Protein AF-A0A1I8BT64-F1 (afdb_monomer_lite)

Sequence (129 aa):
MVNSAINQPNLMVSGGLSDLRSAPPGAKELNQYLNLTISLGSVFNYLIVGILVKFRTDTSDDRIKKLYRSLSLIVLINIGGYLVFYTFIAITHLPFIQLTSVQYWYCTLVYGLFLNTAAASVGPILFLN

Foldseek 3Di:
DDPPPPPPPPPPPVVDPVCLVVPDPCPVVVVVVVVVVVLVVVLVVLVVQLVVLVVVCPDPDPVSNLQSVLSNVLSVQLNVLSVVLVVQVVVCPPPPNDDRSSRVVVSNVVSVVSNVVSVVVSVCSNPVD

Secondary structure (DSSP, 8-state):
--------------SSTTHHHHPPTTHHHHHHHHHHHHHHHHHHHHHHHHHHHHHH---S-HHHHHHHHHHHHHHHHHHHHHHHHHHHHHHHTSTT----HHHHHHHHHHHHHHHHHHHHTHHHHHHH-

Radius of gyration: 21.33 Å; chains: 1; bounding box: 39×34×77 Å

pLDDT: mean 77.18, std 12.79, range [40.03, 91.62]

Structure (mmCIF, N/CA/C/O backbone):
data_AF-A0A1I8BT64-F1
#
_entry.id   AF-A0A1I8BT64-F1
#
loop_
_atom_site.group_PDB
_atom_site.id
_atom_site.type_symbol
_atom_site.label_atom_id
_atom_site.label_alt_id
_atom_site.label_comp_id
_atom_site.label_asym_id
_atom_site.label_entity_id
_atom_site.label_seq_id
_atom_site.pdbx_PDB_ins_code
_atom_site.Cartn_x
_atom_site.Cartn_y
_atom_site.Cartn_z
_atom_site.occupancy
_atom_site.B_iso_or_equiv
_atom_site.auth_seq_id
_atom_site.auth_comp_id
_atom_site.auth_asym_id
_atom_site.auth_atom_id
_atom_site.pdbx_PDB_model_num
ATOM 1 N N . MET A 1 1 ? -4.741 -22.048 -52.154 1.00 40.03 1 MET A N 1
ATOM 2 C CA . MET A 1 1 ? -4.873 -22.251 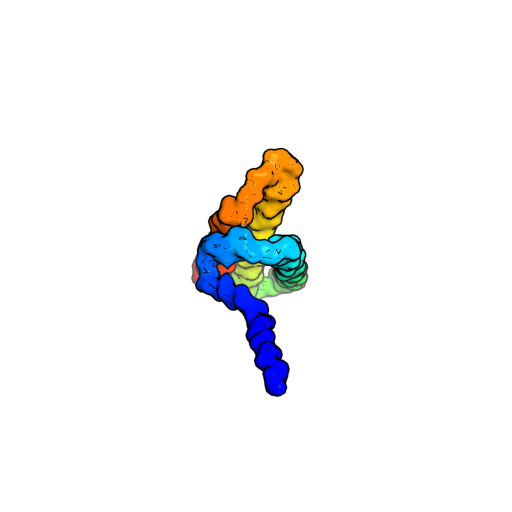-50.697 1.00 40.03 1 MET A CA 1
ATOM 3 C C . MET A 1 1 ? -3.866 -21.345 -50.019 1.00 40.03 1 MET A C 1
ATOM 5 O O . MET A 1 1 ? -2.672 -21.559 -50.173 1.00 40.03 1 MET A O 1
ATOM 9 N N . VAL A 1 2 ? -4.341 -20.269 -49.395 1.00 40.75 2 VAL A N 1
ATOM 10 C CA . VAL A 1 2 ? -3.502 -19.305 -48.674 1.00 40.75 2 VAL A CA 1
ATOM 11 C C . VAL A 1 2 ? -3.343 -19.840 -47.256 1.00 40.75 2 VAL A C 1
ATOM 13 O O . VAL A 1 2 ? -4.317 -19.889 -46.511 1.00 40.75 2 VAL A O 1
ATOM 16 N N . ASN A 1 3 ? -2.135 -20.280 -46.902 1.00 41.66 3 ASN A N 1
ATOM 17 C CA . ASN A 1 3 ? -1.778 -20.590 -45.521 1.00 41.66 3 ASN A CA 1
ATOM 18 C C . ASN A 1 3 ? -1.726 -19.275 -44.740 1.00 41.66 3 ASN A C 1
ATOM 20 O O . ASN A 1 3 ? -0.681 -18.635 -44.647 1.00 41.66 3 ASN A O 1
ATOM 24 N N . SER A 1 4 ? -2.864 -18.853 -44.193 1.00 46.28 4 SER A N 1
ATOM 25 C CA . SER A 1 4 ? -2.900 -17.846 -43.141 1.00 46.28 4 SER A CA 1
ATOM 26 C C . SER A 1 4 ? -2.359 -18.493 -41.869 1.00 46.28 4 SER A C 1
ATOM 28 O O . SER A 1 4 ? -3.118 -19.017 -41.052 1.00 46.28 4 SER A O 1
ATOM 30 N N . ALA A 1 5 ? -1.033 -18.508 -41.726 1.00 51.12 5 ALA A N 1
ATOM 31 C CA . ALA A 1 5 ? -0.414 -18.709 -40.429 1.00 51.12 5 ALA A CA 1
ATOM 32 C C . ALA A 1 5 ? -0.971 -17.613 -39.517 1.00 51.12 5 ALA A C 1
ATOM 34 O O . ALA A 1 5 ? -0.685 -16.428 -39.690 1.00 51.12 5 ALA A O 1
ATOM 35 N N . ILE A 1 6 ? -1.856 -18.011 -38.607 1.00 53.97 6 ILE A N 1
ATOM 36 C CA . ILE A 1 6 ? -2.308 -17.167 -37.514 1.00 53.97 6 ILE A CA 1
ATOM 37 C C . ILE A 1 6 ? -1.040 -16.891 -36.708 1.00 53.97 6 ILE A C 1
ATOM 39 O O . ILE A 1 6 ? -0.600 -17.741 -35.937 1.00 53.97 6 ILE A O 1
ATOM 43 N N . ASN A 1 7 ? -0.416 -15.734 -36.938 1.00 47.25 7 ASN A N 1
ATOM 44 C CA . ASN A 1 7 ? 0.586 -15.172 -36.043 1.00 47.25 7 ASN A CA 1
ATOM 45 C C . ASN A 1 7 ? -0.132 -14.895 -34.723 1.00 47.25 7 ASN A C 1
ATOM 47 O O . AS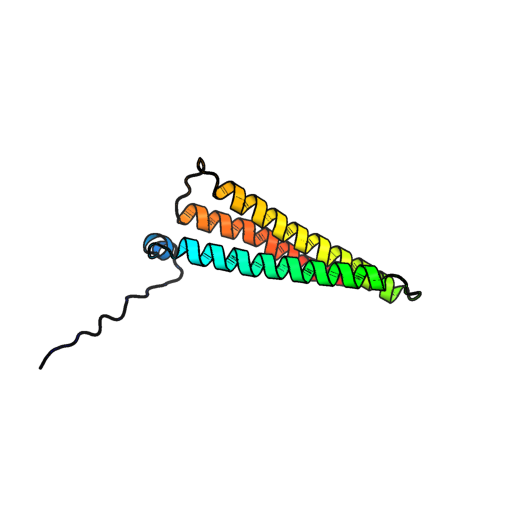N A 1 7 ? -0.588 -13.779 -34.474 1.00 47.25 7 ASN A O 1
ATOM 51 N N . GLN A 1 8 ? -0.305 -15.927 -33.898 1.00 44.66 8 GLN A N 1
ATOM 52 C CA . GLN A 1 8 ? -0.660 -15.712 -32.511 1.00 44.66 8 GLN A CA 1
ATOM 53 C C . GLN A 1 8 ? 0.471 -14.860 -31.936 1.00 44.66 8 GLN A C 1
ATOM 55 O O . GLN A 1 8 ? 1.638 -15.243 -32.084 1.00 44.66 8 GLN A O 1
ATOM 60 N N . PRO A 1 9 ? 0.177 -13.682 -31.358 1.00 45.00 9 PRO A N 1
ATOM 61 C CA . PRO A 1 9 ? 1.204 -12.931 -30.669 1.00 45.00 9 PRO A CA 1
ATOM 62 C C . PRO A 1 9 ? 1.788 -13.889 -29.641 1.00 45.00 9 PRO A C 1
ATOM 64 O O . PRO A 1 9 ? 1.044 -14.473 -28.850 1.00 45.00 9 PRO A O 1
ATOM 67 N N . ASN A 1 10 ? 3.097 -14.119 -29.727 1.00 51.22 10 ASN A N 1
ATOM 68 C CA . ASN A 1 10 ? 3.819 -14.975 -28.804 1.00 51.22 10 ASN A CA 1
ATOM 69 C C . ASN A 1 10 ? 3.829 -14.270 -27.440 1.00 51.22 10 ASN A C 1
ATOM 71 O O . ASN A 1 10 ? 4.813 -13.657 -27.039 1.00 51.22 10 ASN A O 1
ATOM 75 N N . LEU A 1 11 ? 2.683 -14.291 -26.759 1.00 50.31 11 LEU A N 1
ATOM 76 C CA . LEU A 1 11 ? 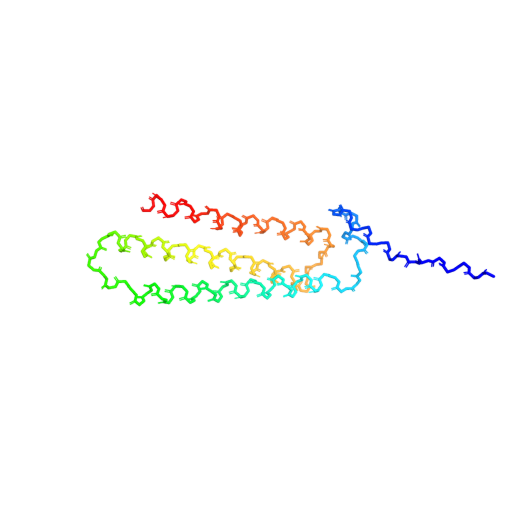2.471 -13.843 -25.392 1.00 50.31 11 LEU A CA 1
ATOM 77 C C . LEU A 1 11 ? 3.061 -14.914 -24.471 1.00 50.31 11 LEU A C 1
ATOM 79 O O . LEU A 1 11 ? 2.384 -15.462 -23.607 1.00 50.31 11 LEU A O 1
ATOM 83 N N . MET A 1 12 ? 4.338 -15.238 -24.676 1.00 47.81 12 MET A N 1
ATOM 84 C CA . MET A 1 12 ? 5.147 -15.952 -23.701 1.00 47.81 12 MET A CA 1
ATOM 85 C C . MET A 1 12 ? 5.426 -14.985 -22.550 1.00 47.81 12 MET A C 1
ATOM 87 O O . MET A 1 12 ? 6.522 -14.459 -22.397 1.00 47.81 12 MET A O 1
ATOM 91 N N . VAL A 1 13 ? 4.390 -14.713 -21.757 1.00 55.44 13 VAL A N 1
ATOM 92 C CA . VAL A 1 13 ? 4.538 -14.229 -20.389 1.00 55.44 13 VAL A CA 1
ATOM 93 C C . VAL A 1 13 ? 4.681 -15.491 -19.543 1.00 55.44 13 VAL A C 1
ATOM 95 O O . VAL A 1 13 ? 3.713 -16.030 -19.018 1.00 55.44 13 VAL A O 1
ATOM 98 N N . SER A 1 14 ? 5.898 -16.022 -19.499 1.00 60.97 14 SER A N 1
ATOM 99 C CA . SER A 1 14 ? 6.296 -17.120 -18.614 1.00 60.97 14 SER A CA 1
ATOM 100 C C . SER A 1 14 ? 6.262 -16.732 -17.126 1.00 60.97 14 SER A C 1
ATOM 102 O O . SER A 1 14 ? 6.325 -17.602 -16.261 1.00 60.97 14 SER A O 1
ATOM 104 N N . GLY A 1 15 ? 6.184 -15.431 -16.823 1.00 58.53 15 GLY A N 1
ATOM 105 C CA . GLY A 1 15 ? 6.372 -14.877 -15.481 1.00 58.53 15 GLY A CA 1
ATOM 106 C C . GLY A 1 15 ? 7.850 -14.794 -15.077 1.00 58.53 15 GLY A C 1
ATOM 107 O O . GLY A 1 15 ? 8.159 -14.465 -13.933 1.00 58.53 15 GLY A O 1
ATOM 108 N N . GLY A 1 16 ? 8.768 -15.096 -16.000 1.00 62.84 16 GLY A N 1
ATOM 109 C CA . GLY A 1 16 ? 10.208 -15.091 -15.779 1.00 62.84 16 GLY A CA 1
ATOM 110 C C . GLY A 1 16 ? 10.840 -13.701 -15.898 1.00 62.84 16 GLY A C 1
ATOM 111 O O . GLY A 1 16 ? 10.319 -12.794 -16.542 1.00 62.84 16 GLY A O 1
ATOM 112 N N . LEU A 1 17 ? 12.044 -13.544 -15.333 1.00 63.44 17 LEU A N 1
ATOM 113 C CA . LEU A 1 17 ? 12.868 -12.328 -15.468 1.00 63.44 17 LEU A CA 1
ATOM 114 C C . LEU A 1 17 ? 13.171 -11.960 -16.934 1.00 63.44 17 LEU A C 1
ATOM 116 O O . LEU A 1 17 ? 13.422 -10.791 -17.237 1.00 63.44 17 LEU A O 1
ATOM 120 N N . SER A 1 18 ? 13.153 -12.944 -17.841 1.00 63.19 18 SER A N 1
ATOM 121 C CA . SER A 1 18 ? 13.271 -12.754 -19.292 1.00 63.19 18 SER A CA 1
ATOM 122 C C . SER A 1 18 ? 12.159 -11.876 -19.860 1.00 63.19 18 SER A C 1
ATOM 124 O O . SER A 1 18 ? 12.416 -11.078 -20.758 1.00 63.19 18 SER A O 1
ATOM 126 N N . ASP A 1 19 ? 10.960 -11.953 -19.288 1.00 65.69 19 ASP A N 1
ATOM 127 C CA . ASP A 1 19 ? 9.764 -11.290 -19.810 1.00 65.69 19 ASP A CA 1
ATOM 128 C C . ASP A 1 19 ? 9.782 -9.788 -19.510 1.00 65.69 19 ASP A C 1
ATOM 130 O O . ASP A 1 19 ? 9.219 -8.976 -20.239 1.00 65.69 19 ASP A O 1
ATOM 134 N N . LEU A 1 20 ? 10.525 -9.386 -18.473 1.00 65.56 20 LEU A N 1
ATOM 135 C CA . LEU A 1 20 ? 10.797 -7.982 -18.157 1.00 65.56 20 LEU A CA 1
ATOM 136 C C . LEU A 1 20 ? 11.745 -7.321 -19.169 1.00 65.56 20 LEU A C 1
ATOM 138 O O . LEU A 1 20 ? 11.804 -6.089 -19.241 1.00 65.56 20 LEU A O 1
ATOM 142 N N . ARG A 1 21 ? 12.518 -8.121 -19.920 1.00 63.97 21 ARG A N 1
ATOM 143 C CA . ARG A 1 21 ? 13.407 -7.638 -20.991 1.00 63.97 21 ARG A CA 1
ATOM 144 C C . ARG A 1 21 ? 12.696 -7.561 -22.338 1.00 63.97 21 ARG A C 1
ATOM 146 O O . ARG A 1 21 ? 13.046 -6.698 -23.134 1.00 63.97 21 ARG A O 1
ATOM 153 N N . SER A 1 22 ? 11.718 -8.431 -22.577 1.00 68.81 22 SER A N 1
ATOM 154 C CA . SER A 1 22 ? 10.902 -8.467 -23.798 1.00 68.81 22 SER A CA 1
ATOM 155 C C . SER A 1 22 ? 9.587 -7.685 -23.688 1.00 68.81 22 SER A C 1
ATOM 157 O O . SER A 1 22 ? 8.818 -7.656 -24.648 1.00 68.81 22 SER A O 1
ATOM 159 N N . ALA A 1 23 ? 9.323 -7.041 -22.544 1.00 66.19 23 ALA A N 1
ATOM 160 C CA . ALA A 1 23 ? 8.105 -6.272 -22.319 1.00 66.19 23 ALA A CA 1
ATOM 161 C C . ALA A 1 23 ? 7.924 -5.168 -23.384 1.00 66.19 23 ALA A C 1
ATOM 163 O O . ALA A 1 23 ? 8.863 -4.399 -23.627 1.00 66.19 23 ALA A O 1
ATOM 164 N N . PRO A 1 24 ? 6.728 -5.049 -23.993 1.00 72.06 24 PRO A N 1
ATOM 165 C CA . PRO A 1 24 ? 6.478 -4.037 -25.006 1.00 72.06 24 PRO A CA 1
ATOM 166 C C . PRO A 1 24 ? 6.656 -2.616 -24.442 1.00 72.06 24 PRO A C 1
ATOM 168 O O . PRO A 1 24 ? 6.351 -2.371 -23.265 1.00 72.06 24 PRO A O 1
ATOM 171 N N . PRO A 1 25 ? 7.133 -1.659 -25.263 1.00 67.69 25 PRO A N 1
ATOM 172 C CA . PRO A 1 25 ? 7.223 -0.260 -24.860 1.00 67.69 25 PRO A CA 1
ATOM 173 C C . PRO A 1 25 ? 5.839 0.239 -24.411 1.00 67.69 25 PRO A C 1
ATOM 175 O O . PRO A 1 25 ? 4.845 0.026 -25.099 1.00 67.69 25 PRO A O 1
ATOM 178 N N . GLY A 1 26 ? 5.769 0.831 -23.214 1.00 68.75 26 GLY A N 1
ATOM 179 C CA . GLY A 1 26 ? 4.522 1.273 -22.569 1.00 68.75 26 GLY A CA 1
ATOM 180 C C . GLY A 1 26 ? 3.941 0.320 -21.510 1.00 68.75 26 GLY A C 1
ATOM 181 O O . GLY A 1 26 ? 3.192 0.766 -20.643 1.00 68.75 26 GLY A O 1
ATOM 182 N N . ALA A 1 27 ? 4.333 -0.962 -21.467 1.00 70.38 27 ALA A N 1
ATOM 183 C CA . ALA A 1 27 ? 3.830 -1.901 -20.448 1.00 70.38 27 ALA A CA 1
ATOM 184 C C . ALA A 1 27 ? 4.216 -1.491 -19.011 1.00 70.38 27 ALA A C 1
ATOM 186 O O . ALA A 1 27 ? 3.457 -1.697 -18.063 1.00 70.38 27 ALA A O 1
ATOM 187 N N . LYS A 1 28 ? 5.392 -0.869 -18.855 1.00 69.69 28 LYS A N 1
ATOM 188 C CA . LYS A 1 28 ? 5.854 -0.315 -17.574 1.00 69.69 28 LYS A CA 1
ATOM 189 C C . LYS A 1 28 ? 4.970 0.833 -17.097 1.00 69.69 28 LYS A C 1
ATOM 191 O O . LYS A 1 28 ? 4.564 0.828 -15.941 1.00 69.69 28 LYS A O 1
ATOM 196 N N . GLU A 1 29 ? 4.664 1.771 -17.990 1.00 74.81 29 GLU A N 1
ATOM 197 C CA . GLU A 1 29 ? 3.836 2.942 -17.687 1.00 74.81 29 GLU A CA 1
ATOM 198 C C . GLU A 1 29 ? 2.414 2.512 -17.322 1.00 74.81 29 GLU A C 1
ATOM 200 O O . GLU A 1 29 ? 1.880 2.943 -16.306 1.00 74.81 29 GLU A O 1
ATOM 205 N N . LEU A 1 30 ? 1.828 1.572 -18.074 1.00 76.62 30 LEU A N 1
ATOM 206 C CA . LEU A 1 30 ? 0.505 1.030 -17.761 1.00 76.62 30 LEU A CA 1
ATOM 207 C C . LEU A 1 30 ? 0.461 0.379 -16.369 1.00 76.62 30 LEU A C 1
ATOM 209 O O . LEU A 1 30 ? -0.431 0.678 -15.576 1.00 76.62 30 LEU A O 1
ATOM 213 N N . ASN A 1 31 ? 1.433 -0.483 -16.048 1.00 74.81 31 ASN A N 1
ATOM 214 C CA . ASN A 1 31 ? 1.514 -1.113 -14.729 1.00 74.81 31 ASN A CA 1
ATOM 215 C C . ASN A 1 31 ? 1.682 -0.063 -13.615 1.00 74.81 31 ASN A C 1
ATOM 217 O O . ASN A 1 31 ? 1.104 -0.187 -12.538 1.00 74.81 31 ASN A O 1
ATOM 221 N N . GLN A 1 32 ? 2.436 1.004 -13.872 1.00 73.56 32 GLN A N 1
ATOM 222 C CA . GLN A 1 32 ? 2.604 2.111 -12.932 1.00 73.56 32 GLN A CA 1
ATOM 223 C C . GLN A 1 32 ? 1.294 2.862 -12.685 1.00 73.56 32 GLN A C 1
ATOM 225 O O . GLN A 1 32 ? 0.911 3.035 -11.528 1.00 73.56 32 GLN A O 1
ATOM 230 N N . TYR A 1 33 ? 0.574 3.250 -13.741 1.00 79.25 33 TYR A N 1
ATOM 231 C CA . TYR A 1 33 ? -0.715 3.934 -13.611 1.00 79.25 33 TYR A CA 1
ATOM 232 C C . TYR A 1 33 ? -1.754 3.079 -12.882 1.00 79.25 33 TYR A C 1
ATOM 234 O O . TYR A 1 33 ? -2.495 3.596 -12.042 1.00 79.25 33 TYR A O 1
ATOM 242 N N . LEU A 1 34 ? -1.783 1.769 -13.146 1.00 81.31 34 LEU A N 1
ATOM 243 C CA . LEU A 1 34 ? -2.662 0.836 -12.441 1.00 81.31 34 LEU A CA 1
ATOM 244 C C . LEU A 1 34 ? -2.320 0.754 -10.948 1.00 81.31 34 LEU A C 1
ATOM 246 O O . LEU A 1 34 ? -3.208 0.919 -10.112 1.00 81.31 34 LEU A O 1
ATOM 250 N N . ASN A 1 35 ? -1.041 0.572 -10.603 1.00 78.25 35 ASN A N 1
ATOM 251 C CA . ASN A 1 35 ? -0.601 0.511 -9.206 1.00 78.25 35 ASN A CA 1
ATOM 252 C C . ASN A 1 35 ? -0.881 1.815 -8.447 1.00 78.25 35 ASN A C 1
ATOM 254 O O . ASN A 1 35 ? -1.338 1.766 -7.303 1.00 78.25 35 ASN A O 1
ATOM 258 N N . LEU A 1 36 ? -0.657 2.967 -9.087 1.00 81.44 36 LEU A N 1
ATOM 259 C CA . LEU A 1 36 ? -0.985 4.288 -8.546 1.00 81.44 36 LEU A CA 1
ATOM 260 C C . LEU A 1 36 ? -2.494 4.421 -8.300 1.00 81.44 36 LEU A C 1
ATOM 262 O O . LEU A 1 36 ? -2.917 4.820 -7.219 1.00 81.44 36 LEU A O 1
ATOM 266 N N . THR A 1 37 ? -3.321 4.038 -9.273 1.00 83.69 37 THR A N 1
ATOM 267 C CA . THR A 1 37 ? -4.785 4.148 -9.165 1.00 83.69 37 THR A CA 1
ATOM 268 C C . THR A 1 37 ? -5.328 3.279 -8.032 1.00 83.69 37 THR A C 1
ATOM 270 O O . THR A 1 37 ? -6.084 3.765 -7.189 1.00 83.69 37 THR A O 1
ATOM 273 N N . ILE A 1 38 ? -4.903 2.012 -7.967 1.00 85.69 38 ILE A N 1
ATOM 274 C CA . ILE A 1 38 ? -5.312 1.075 -6.911 1.00 85.69 38 ILE A CA 1
ATOM 275 C C . ILE A 1 38 ? -4.890 1.604 -5.540 1.00 85.69 38 ILE A C 1
ATOM 277 O O . ILE A 1 38 ? -5.693 1.649 -4.612 1.00 85.69 38 ILE A O 1
ATOM 281 N N . SER A 1 39 ? -3.646 2.056 -5.417 1.00 82.31 39 SER A N 1
ATOM 282 C CA . SER A 1 39 ? -3.101 2.512 -4.142 1.00 82.31 39 SER A CA 1
ATOM 283 C C . SER A 1 39 ? -3.745 3.825 -3.670 1.00 82.31 39 SER A C 1
ATOM 285 O O . SER A 1 39 ? -4.027 3.967 -2.481 1.00 82.31 39 SER A O 1
ATOM 287 N N . LEU A 1 40 ? -4.051 4.773 -4.569 1.00 85.88 40 LEU A N 1
ATOM 288 C CA . LEU A 1 40 ? -4.822 5.980 -4.229 1.00 85.88 40 LEU A CA 1
ATOM 289 C C . LEU A 1 40 ? -6.244 5.625 -3.777 1.00 85.88 40 LEU A C 1
ATOM 291 O O . LEU A 1 40 ? -6.713 6.161 -2.773 1.00 85.88 40 LEU A O 1
ATOM 295 N N . GLY A 1 41 ? -6.903 4.692 -4.473 1.00 88.56 41 GLY A N 1
ATOM 296 C CA . GLY A 1 41 ? -8.213 4.175 -4.077 1.00 88.56 41 GLY A CA 1
ATOM 297 C C . GLY A 1 41 ? -8.188 3.542 -2.683 1.00 88.56 41 GLY A C 1
ATOM 298 O O . GLY A 1 41 ? -9.048 3.834 -1.853 1.00 88.56 41 GLY A O 1
ATOM 299 N N . SER A 1 42 ? -7.162 2.742 -2.381 1.00 88.06 42 SER A N 1
ATOM 300 C CA . SER A 1 42 ? -6.963 2.156 -1.053 1.00 88.06 42 SER A CA 1
ATOM 301 C C . SER A 1 42 ? -6.777 3.219 0.029 1.00 88.06 42 SER A C 1
ATOM 303 O O . SER A 1 42 ? -7.454 3.164 1.054 1.00 88.06 42 SER A O 1
ATOM 305 N N . VAL A 1 43 ? -5.911 4.214 -0.191 1.00 88.31 43 VAL A N 1
ATOM 306 C CA . VAL A 1 43 ? -5.706 5.318 0.765 1.00 88.31 43 VAL A CA 1
ATOM 307 C C . VAL A 1 43 ? -7.010 6.075 1.007 1.00 88.31 43 VAL A C 1
ATOM 309 O O . VAL A 1 43 ? -7.356 6.339 2.157 1.00 88.31 43 VAL A O 1
ATOM 312 N N . PHE A 1 44 ? -7.769 6.371 -0.049 1.00 91.00 44 PHE A N 1
ATOM 313 C CA . PHE A 1 44 ? -9.065 7.034 0.068 1.00 91.00 44 PHE A CA 1
ATOM 314 C C . PHE A 1 44 ? -10.058 6.222 0.912 1.00 91.00 44 PHE A C 1
ATOM 316 O O . PHE A 1 44 ? -10.692 6.771 1.814 1.00 91.00 44 PHE A O 1
ATOM 323 N N . ASN A 1 45 ? -10.128 4.904 0.705 1.00 90.75 45 ASN A N 1
ATOM 324 C CA . ASN A 1 45 ? -10.952 4.017 1.528 1.00 90.75 45 ASN A CA 1
ATOM 325 C C . ASN A 1 45 ? -10.528 4.041 3.004 1.00 90.75 45 ASN A C 1
ATOM 327 O O . ASN A 1 45 ? -11.378 4.178 3.885 1.00 90.75 45 ASN A O 1
ATOM 331 N N . TYR A 1 46 ? -9.226 3.967 3.295 1.00 89.44 46 TYR A N 1
ATOM 332 C CA . TYR A 1 46 ? -8.729 4.055 4.671 1.00 89.44 46 TYR A CA 1
ATOM 333 C C . TYR A 1 46 ? -9.022 5.412 5.320 1.00 89.44 46 TYR A C 1
ATOM 335 O O . TYR A 1 46 ? -9.349 5.452 6.505 1.00 89.44 46 TYR A O 1
ATOM 343 N N . LEU A 1 47 ? -8.969 6.511 4.562 1.00 89.44 47 LEU A N 1
ATOM 344 C CA . LEU A 1 47 ? -9.355 7.836 5.053 1.00 89.44 47 LEU A CA 1
ATOM 345 C C . LEU A 1 47 ? -10.843 7.893 5.409 1.00 89.44 47 LEU A C 1
ATOM 347 O O . LEU A 1 47 ? -11.177 8.372 6.491 1.00 89.44 47 LEU A O 1
ATOM 351 N N . ILE A 1 48 ? -11.727 7.359 4.558 1.00 91.62 48 ILE A N 1
ATOM 352 C CA . ILE A 1 48 ? -13.164 7.269 4.861 1.00 91.62 48 ILE A CA 1
ATOM 353 C C . ILE A 1 48 ? -13.381 6.480 6.154 1.00 91.62 48 ILE A C 1
ATOM 355 O O . ILE A 1 48 ? -14.074 6.954 7.053 1.00 91.62 48 ILE A O 1
ATOM 359 N N . VAL A 1 49 ? -12.758 5.305 6.281 1.00 88.94 49 VAL A N 1
ATOM 360 C CA . VAL A 1 49 ? -12.867 4.476 7.491 1.00 88.94 49 VAL A CA 1
ATOM 361 C C . VAL A 1 49 ? -12.345 5.228 8.715 1.00 88.94 49 VAL A C 1
ATOM 363 O O . VAL A 1 49 ? -13.022 5.259 9.739 1.00 88.94 49 VAL A O 1
ATOM 366 N N . GLY A 1 50 ? -11.191 5.891 8.618 1.00 88.12 50 GLY A N 1
ATOM 367 C CA . GLY A 1 50 ? -10.626 6.685 9.710 1.00 88.12 50 GLY A CA 1
ATOM 368 C C . GLY A 1 50 ? -11.544 7.827 10.157 1.00 88.12 50 GLY A C 1
ATOM 369 O O . GLY A 1 50 ? -11.732 8.040 11.355 1.00 88.12 50 GLY A O 1
ATOM 370 N N . ILE A 1 51 ? -12.172 8.521 9.206 1.00 88.75 51 ILE A N 1
ATOM 371 C CA . ILE A 1 51 ? -13.153 9.577 9.480 1.00 88.75 51 ILE A CA 1
ATOM 372 C C . ILE A 1 51 ? -14.387 8.993 10.184 1.00 88.75 51 ILE A C 1
ATOM 374 O O . ILE A 1 51 ? -14.803 9.512 11.220 1.00 88.75 51 ILE A O 1
ATOM 378 N N . LEU A 1 52 ? -14.945 7.892 9.672 1.00 87.94 52 LEU A N 1
ATOM 379 C CA . LEU A 1 52 ? -16.106 7.223 10.269 1.00 87.94 52 LEU A CA 1
ATOM 380 C C . LEU A 1 52 ? -15.826 6.740 11.697 1.00 87.94 52 LEU A C 1
ATOM 382 O O . LEU A 1 52 ? -16.666 6.913 12.580 1.00 87.94 52 LEU A O 1
ATOM 386 N N . VAL A 1 53 ? -14.638 6.180 11.936 1.00 86.44 53 VAL A N 1
ATOM 387 C CA . VAL A 1 53 ? -14.189 5.750 13.267 1.00 86.44 53 VAL A CA 1
ATOM 388 C C . VAL A 1 53 ? -14.126 6.944 14.219 1.00 86.44 53 VAL A C 1
ATOM 390 O O . VAL A 1 53 ? -14.664 6.861 15.321 1.00 86.44 53 VAL A O 1
ATOM 393 N N . LYS A 1 54 ? -13.562 8.080 13.784 1.00 81.94 54 LYS A N 1
ATOM 394 C CA . LYS A 1 54 ? -13.459 9.299 14.603 1.00 81.94 54 LYS A CA 1
ATOM 395 C C . LYS A 1 54 ? -14.827 9.823 15.053 1.0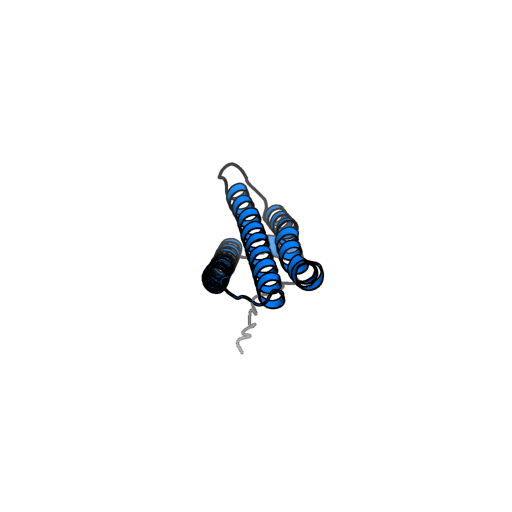0 81.94 54 LYS A C 1
ATOM 397 O O . LYS A 1 54 ? -14.970 10.240 16.201 1.00 81.94 54 LYS A O 1
ATOM 402 N N . PHE A 1 55 ? -15.838 9.767 14.186 1.00 81.94 55 PHE A N 1
ATOM 403 C CA . PHE A 1 55 ? -17.200 10.198 14.525 1.00 81.94 55 PHE A CA 1
ATOM 404 C C . PHE A 1 55 ? -17.959 9.224 15.439 1.00 81.94 55 PHE A C 1
ATOM 406 O O . PHE A 1 55 ? -18.960 9.608 16.037 1.00 81.94 55 PHE A O 1
ATOM 413 N N . ARG A 1 56 ? -17.505 7.973 15.569 1.00 76.19 56 ARG A N 1
ATOM 414 C CA . ARG A 1 56 ? -18.169 6.925 16.363 1.00 76.19 56 ARG A CA 1
ATOM 415 C C . ARG A 1 56 ? -17.528 6.663 17.731 1.00 76.19 56 ARG A C 1
ATOM 417 O O . ARG A 1 56 ? -18.032 5.833 18.486 1.00 76.19 56 ARG A O 1
ATOM 424 N N . THR A 1 57 ? -16.450 7.371 18.068 1.00 66.31 57 THR A N 1
ATOM 425 C CA . THR A 1 57 ? -15.662 7.148 19.295 1.00 66.31 57 THR A CA 1
ATOM 426 C C . THR A 1 57 ? -16.421 7.424 20.602 1.00 66.31 57 THR A C 1
ATOM 428 O O . THR A 1 57 ? -15.972 6.998 21.663 1.00 66.31 57 THR A O 1
ATOM 431 N N . ASP A 1 58 ? -17.581 8.083 20.541 1.00 66.75 58 ASP A N 1
ATOM 432 C CA . ASP A 1 58 ? -18.361 8.531 21.703 1.00 66.75 58 ASP A CA 1
ATOM 433 C C . ASP A 1 58 ? -19.341 7.455 22.218 1.00 66.75 58 ASP A C 1
ATOM 435 O O . ASP A 1 58 ? -20.537 7.674 22.399 1.00 66.75 58 ASP A O 1
ATOM 439 N N . THR A 1 59 ? -18.842 6.226 22.375 1.00 74.06 59 THR A N 1
ATOM 440 C CA . THR A 1 59 ? -19.626 5.086 22.879 1.00 74.06 59 THR A CA 1
ATOM 441 C C . THR A 1 59 ? -19.188 4.742 24.302 1.00 74.06 59 THR A C 1
ATOM 443 O O . THR A 1 59 ? -17.992 4.682 24.579 1.00 74.06 59 THR A O 1
ATOM 446 N N . SER A 1 60 ? -20.129 4.477 25.212 1.00 77.38 60 SER A N 1
ATOM 447 C CA . SER A 1 60 ? -19.839 4.134 26.616 1.00 77.38 60 SER A CA 1
ATOM 448 C C . SER A 1 60 ? -19.319 2.703 26.822 1.00 77.38 60 SER A C 1
ATOM 450 O O . SER A 1 60 ? -18.743 2.418 27.867 1.00 77.38 60 SER A O 1
ATOM 452 N N . ASP A 1 61 ? -19.486 1.818 25.836 1.00 85.00 61 ASP A N 1
ATOM 453 C CA . ASP A 1 61 ? -19.057 0.416 25.884 1.00 85.00 61 ASP A CA 1
ATOM 454 C C . ASP A 1 61 ? -17.547 0.270 25.621 1.00 85.00 61 ASP A C 1
ATOM 456 O O . ASP A 1 61 ? -17.040 0.584 24.538 1.00 85.00 61 ASP A O 1
ATOM 460 N N . ASP A 1 62 ? -16.821 -0.256 26.606 1.00 83.38 62 ASP A N 1
ATOM 461 C CA . ASP A 1 62 ? -15.371 -0.439 26.543 1.00 83.38 62 ASP A CA 1
ATOM 462 C C . ASP A 1 62 ? -14.918 -1.457 25.482 1.00 83.38 62 ASP A C 1
ATOM 464 O O . ASP A 1 62 ? -13.828 -1.308 24.920 1.00 83.38 62 ASP A O 1
ATOM 468 N N . ARG A 1 63 ? -15.747 -2.449 25.120 1.00 83.94 63 ARG A N 1
ATOM 469 C CA . ARG A 1 63 ? -15.430 -3.374 24.014 1.00 83.94 63 ARG A CA 1
ATOM 470 C C . ARG A 1 63 ? -15.438 -2.640 22.681 1.00 83.94 63 ARG A C 1
ATOM 472 O O . ARG A 1 63 ? -14.557 -2.846 21.846 1.00 83.94 63 ARG A O 1
ATOM 479 N N . ILE A 1 64 ? -16.414 -1.755 22.498 1.00 83.62 64 ILE A N 1
ATOM 480 C CA . ILE A 1 64 ? -16.570 -0.956 21.283 1.00 83.62 64 ILE A CA 1
ATOM 481 C C . ILE A 1 64 ? -15.439 0.077 21.179 1.00 83.62 64 ILE A C 1
ATOM 483 O O . ILE A 1 64 ? -14.847 0.231 20.110 1.00 83.62 64 ILE A O 1
ATOM 487 N N . LYS A 1 65 ? -15.049 0.715 22.290 1.00 83.50 65 LYS A N 1
ATOM 488 C CA . LYS A 1 65 ? -13.867 1.597 22.325 1.00 83.50 65 LYS A CA 1
ATOM 489 C C . LYS A 1 65 ? -12.590 0.864 21.916 1.00 83.50 65 LYS A C 1
ATOM 491 O O . LYS A 1 65 ? -11.810 1.382 21.116 1.00 83.50 65 LYS A O 1
ATOM 496 N N . LYS A 1 66 ? -12.381 -0.351 22.433 1.00 85.31 66 LYS A N 1
ATOM 497 C CA . LYS A 1 66 ? -11.226 -1.192 22.090 1.00 85.31 66 LYS A CA 1
ATOM 498 C C . LYS A 1 66 ? -11.199 -1.548 20.598 1.00 85.31 66 LYS A C 1
ATOM 500 O O . LYS A 1 66 ? -10.146 -1.468 19.958 1.00 85.31 66 LYS A O 1
ATOM 505 N N . LEU A 1 67 ? -12.358 -1.876 20.027 1.00 86.12 67 LEU A N 1
ATOM 506 C CA . LEU A 1 67 ? -12.506 -2.120 18.594 1.00 86.12 67 LEU A CA 1
ATOM 507 C C . LEU A 1 67 ? -12.145 -0.870 17.774 1.00 86.12 67 LEU A C 1
ATOM 509 O O . LEU A 1 67 ? -11.316 -0.961 16.871 1.00 86.12 67 LEU A O 1
ATOM 513 N N . TYR A 1 68 ? -12.679 0.307 18.118 1.00 86.12 68 TYR A N 1
ATOM 514 C CA . TYR A 1 68 ? -12.357 1.554 17.412 1.00 86.12 68 TYR A CA 1
ATOM 515 C C . TYR A 1 68 ? -10.883 1.950 17.528 1.00 86.12 68 TYR A C 1
ATOM 517 O O . TYR A 1 68 ? -10.297 2.404 16.544 1.00 86.12 68 TYR A O 1
ATOM 525 N N . ARG A 1 69 ? -10.246 1.717 18.683 1.00 86.06 69 ARG A N 1
ATOM 526 C CA . ARG A 1 69 ? -8.795 1.903 18.842 1.00 86.06 69 ARG A CA 1
ATOM 527 C C . ARG A 1 69 ? -8.012 1.010 17.879 1.00 86.06 69 ARG A C 1
ATOM 529 O O . ARG A 1 69 ? -7.065 1.471 17.248 1.00 86.06 69 ARG A O 1
ATOM 536 N N . SER A 1 70 ? -8.425 -0.248 17.748 1.00 89.75 70 SER A N 1
ATOM 537 C CA . SER A 1 70 ? -7.801 -1.221 16.844 1.00 89.75 70 SER A CA 1
ATOM 538 C C . SER A 1 70 ? -7.997 -0.836 15.378 1.00 89.75 70 SER A C 1
ATOM 540 O O . SER A 1 70 ? -7.033 -0.827 14.620 1.00 89.75 70 SER A O 1
ATOM 542 N N . LEU A 1 71 ? -9.206 -0.418 14.987 1.00 88.06 71 LEU A N 1
ATOM 543 C CA . LEU A 1 71 ? -9.464 0.106 13.642 1.00 88.06 71 LEU A CA 1
ATOM 544 C C . LEU A 1 71 ? -8.626 1.352 13.333 1.00 88.06 71 LEU A C 1
ATOM 546 O O . LEU A 1 71 ? -8.080 1.453 12.239 1.00 88.06 71 LEU A O 1
ATOM 550 N N . SER A 1 72 ? -8.486 2.275 14.285 1.00 87.81 72 SER A N 1
ATOM 551 C CA . SER A 1 72 ? -7.649 3.467 14.116 1.00 87.81 72 SER A CA 1
ATOM 552 C C . SER A 1 72 ? -6.179 3.101 13.866 1.00 87.81 72 SER A C 1
ATOM 554 O O . SER A 1 72 ? -5.558 3.618 12.939 1.00 87.81 72 SER A O 1
ATOM 556 N N . LEU A 1 73 ? -5.640 2.137 14.623 1.00 89.12 73 LEU A N 1
ATOM 557 C CA . LEU A 1 73 ? -4.283 1.621 14.413 1.00 89.12 73 LEU A CA 1
ATOM 558 C C . LEU A 1 73 ? -4.125 0.918 13.058 1.00 89.12 73 LEU A C 1
ATOM 560 O O . LEU A 1 73 ? -3.137 1.157 12.368 1.00 89.12 73 LEU A O 1
ATOM 564 N N . ILE A 1 74 ? -5.105 0.104 12.651 1.00 91.19 74 ILE A N 1
ATOM 565 C CA . ILE A 1 74 ? -5.127 -0.548 11.332 1.00 91.19 74 ILE A CA 1
ATOM 566 C C . ILE A 1 74 ? -5.075 0.499 10.217 1.00 91.19 74 ILE A C 1
ATOM 568 O O . ILE A 1 74 ? -4.265 0.374 9.298 1.00 91.19 74 ILE A O 1
ATOM 572 N N . VAL A 1 75 ? -5.917 1.533 10.302 1.00 90.19 75 VAL A N 1
ATOM 573 C CA . VAL A 1 75 ? -5.955 2.636 9.334 1.00 90.19 75 VAL A CA 1
ATOM 574 C C . VAL A 1 75 ? -4.602 3.343 9.282 1.00 90.19 75 VAL A C 1
ATOM 576 O O . VAL A 1 75 ? -4.056 3.534 8.198 1.00 90.19 75 VAL A O 1
ATOM 579 N N . LEU A 1 76 ? -4.025 3.679 10.438 1.00 89.75 76 LEU A N 1
ATOM 580 C CA . LEU A 1 76 ? -2.754 4.395 10.525 1.00 89.75 76 LEU A CA 1
ATOM 581 C C . LEU A 1 76 ? -1.588 3.592 9.931 1.00 89.75 76 LEU A C 1
ATOM 583 O O . LEU A 1 76 ? -0.805 4.134 9.152 1.00 89.75 76 LEU A O 1
ATOM 587 N N . ILE A 1 77 ? -1.497 2.298 10.244 1.00 91.25 77 ILE A N 1
ATOM 588 C CA . ILE A 1 77 ? -0.432 1.425 9.734 1.00 91.25 77 ILE A CA 1
ATOM 589 C C . ILE A 1 77 ? -0.576 1.190 8.229 1.00 91.25 77 ILE A C 1
ATOM 591 O O . ILE A 1 77 ? 0.421 1.245 7.510 1.00 91.25 77 ILE A O 1
ATOM 595 N N . ASN A 1 78 ? -1.797 0.988 7.724 1.00 89.69 78 ASN A N 1
ATOM 596 C CA . ASN A 1 78 ? -2.007 0.795 6.290 1.00 89.69 78 ASN A CA 1
ATOM 597 C C . ASN A 1 78 ? -1.726 2.076 5.497 1.00 89.69 78 ASN A C 1
ATOM 599 O O . ASN A 1 78 ? -0.976 2.018 4.525 1.00 89.69 78 ASN A O 1
ATOM 603 N N . ILE A 1 79 ? -2.234 3.237 5.931 1.00 89.19 79 ILE A N 1
ATOM 604 C CA . ILE A 1 79 ? -1.907 4.528 5.298 1.00 89.19 79 ILE A CA 1
ATOM 605 C C . ILE A 1 79 ? -0.391 4.763 5.322 1.00 89.19 79 ILE A C 1
ATOM 607 O O . ILE A 1 79 ? 0.179 5.136 4.298 1.00 89.19 79 ILE A O 1
ATOM 611 N N . GLY A 1 80 ? 0.273 4.495 6.451 1.00 87.31 80 GLY A N 1
ATOM 612 C CA . GLY A 1 80 ? 1.730 4.578 6.564 1.00 87.31 80 GLY A CA 1
ATOM 613 C C . GLY A 1 80 ? 2.457 3.670 5.567 1.00 87.31 80 GLY A C 1
ATOM 614 O O . GLY A 1 80 ? 3.375 4.124 4.888 1.00 87.31 80 GLY A O 1
ATOM 615 N N . GLY A 1 81 ? 2.008 2.421 5.409 1.00 87.19 81 GLY A N 1
ATOM 616 C CA . GLY A 1 81 ? 2.550 1.481 4.425 1.00 87.19 81 GLY A CA 1
ATOM 617 C C . GLY A 1 81 ? 2.433 1.989 2.984 1.00 87.19 81 GLY A C 1
ATOM 618 O O . GLY A 1 81 ? 3.414 1.951 2.239 1.00 87.19 81 GLY A O 1
ATOM 619 N N . TYR A 1 82 ? 1.271 2.533 2.606 1.00 86.19 82 TYR A N 1
ATOM 620 C CA . TYR A 1 82 ? 1.078 3.151 1.287 1.00 86.19 82 TYR A CA 1
ATOM 621 C C . TYR A 1 82 ? 1.948 4.396 1.090 1.00 86.19 82 TYR A C 1
ATOM 623 O O . TYR A 1 82 ? 2.530 4.560 0.020 1.00 86.19 82 TYR A O 1
ATOM 631 N N . LEU A 1 83 ? 2.087 5.256 2.104 1.00 86.25 83 LEU A N 1
ATOM 632 C CA . LEU A 1 83 ? 2.951 6.438 2.025 1.00 86.25 83 LEU A CA 1
ATOM 633 C C . LEU A 1 83 ? 4.417 6.057 1.801 1.00 86.25 83 LEU A C 1
ATOM 635 O O . LEU A 1 83 ? 5.048 6.607 0.902 1.00 86.25 83 LEU A O 1
ATOM 639 N N . VAL A 1 84 ? 4.937 5.081 2.552 1.00 86.00 84 VAL A N 1
ATOM 640 C CA . VAL A 1 84 ? 6.312 4.580 2.379 1.00 86.00 84 VAL A CA 1
ATOM 641 C C . VAL A 1 84 ? 6.518 4.032 0.966 1.00 86.00 84 VAL A C 1
ATOM 643 O O . VAL A 1 84 ? 7.514 4.358 0.316 1.00 86.00 84 VAL A O 1
ATOM 646 N N . PHE A 1 85 ? 5.558 3.254 0.460 1.00 82.75 85 PHE A N 1
ATOM 647 C CA . PHE A 1 85 ? 5.593 2.733 -0.906 1.00 82.75 85 PHE A CA 1
ATOM 648 C C . PHE A 1 85 ? 5.641 3.860 -1.954 1.00 82.75 85 PHE A C 1
ATOM 650 O O . PHE A 1 85 ? 6.457 3.817 -2.877 1.00 82.75 85 PHE A O 1
ATOM 657 N N . TYR A 1 86 ? 4.837 4.913 -1.786 1.00 79.25 86 TYR A N 1
ATOM 658 C CA . TYR A 1 86 ? 4.804 6.051 -2.707 1.00 79.25 86 TYR A CA 1
ATOM 659 C C . TYR A 1 86 ? 6.044 6.926 -2.674 1.00 79.25 86 TYR A C 1
ATOM 661 O O . TYR A 1 86 ? 6.544 7.301 -3.735 1.00 79.25 86 TYR A O 1
ATOM 669 N N . THR A 1 87 ? 6.549 7.251 -1.483 1.00 82.62 87 THR A N 1
ATOM 670 C CA . THR A 1 87 ? 7.807 7.989 -1.348 1.00 82.62 87 THR A CA 1
ATOM 671 C C . THR A 1 87 ? 8.916 7.256 -2.089 1.00 82.62 87 THR A C 1
ATOM 673 O O . THR A 1 87 ? 9.716 7.880 -2.782 1.00 82.62 87 THR A O 1
ATOM 676 N N . PHE A 1 88 ? 8.923 5.926 -2.017 1.00 78.00 88 PHE A N 1
ATOM 677 C CA . PHE A 1 88 ? 9.918 5.136 -2.710 1.00 78.00 88 PHE A CA 1
ATOM 678 C C . PHE A 1 88 ? 9.753 5.142 -4.236 1.00 78.00 88 PHE A C 1
ATOM 680 O O . PHE A 1 88 ? 10.728 5.386 -4.950 1.00 78.00 88 PHE A O 1
ATOM 687 N N . ILE A 1 89 ? 8.533 4.934 -4.747 1.00 75.81 89 ILE A N 1
ATOM 688 C CA . ILE A 1 89 ? 8.259 5.065 -6.187 1.00 75.81 89 ILE A CA 1
ATOM 689 C C . ILE A 1 89 ? 8.736 6.437 -6.671 1.00 75.81 89 ILE A C 1
ATOM 691 O O . ILE A 1 89 ? 9.537 6.509 -7.601 1.00 75.81 89 ILE A O 1
A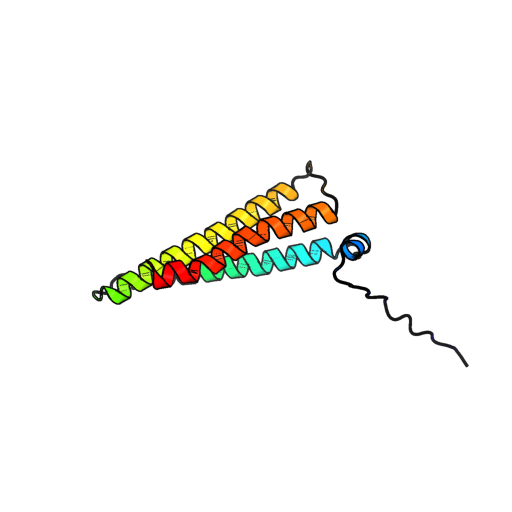TOM 695 N N . ALA A 1 90 ? 8.340 7.514 -5.992 1.00 79.00 90 ALA A N 1
ATOM 696 C CA . ALA A 1 90 ? 8.740 8.871 -6.347 1.00 79.00 90 ALA A CA 1
ATOM 697 C C . ALA A 1 90 ? 10.269 9.036 -6.417 1.00 79.00 90 ALA A C 1
ATOM 699 O O . ALA A 1 90 ? 10.766 9.639 -7.366 1.00 79.00 90 ALA A O 1
ATOM 700 N N . ILE A 1 91 ? 11.018 8.442 -5.477 1.00 80.62 91 ILE A N 1
ATOM 701 C CA . ILE A 1 91 ? 12.488 8.444 -5.500 1.00 80.62 91 ILE A CA 1
ATOM 702 C C . ILE A 1 91 ? 13.018 7.725 -6.743 1.00 80.62 91 ILE A C 1
ATOM 704 O O . ILE A 1 91 ? 13.841 8.288 -7.456 1.00 80.62 91 ILE A O 1
ATOM 708 N N . THR A 1 92 ? 12.531 6.520 -7.058 1.00 74.12 92 THR A N 1
ATOM 709 C CA . THR A 1 92 ? 13.009 5.760 -8.234 1.00 74.12 92 THR A CA 1
ATOM 710 C C . THR A 1 92 ? 12.723 6.410 -9.583 1.00 74.12 92 THR A C 1
ATOM 712 O O . THR A 1 92 ? 13.331 6.023 -10.576 1.00 74.12 92 THR A O 1
ATOM 715 N N . HIS A 1 93 ? 11.820 7.389 -9.618 1.00 69.50 93 HIS A N 1
ATOM 716 C CA . HIS A 1 93 ? 11.479 8.163 -10.807 1.00 69.50 93 HIS A CA 1
ATOM 717 C C . HIS A 1 93 ? 12.226 9.497 -10.905 1.00 69.50 93 HIS A C 1
ATOM 719 O O . HIS A 1 93 ? 12.017 10.246 -11.861 1.00 69.50 93 HIS A O 1
ATOM 725 N N . LEU A 1 94 ? 13.099 9.813 -9.944 1.00 76.06 94 LEU A N 1
ATOM 726 C CA . LEU A 1 94 ? 13.939 10.997 -10.041 1.00 76.06 94 LEU A CA 1
ATOM 727 C C . LEU A 1 94 ? 14.841 10.891 -11.282 1.00 76.06 94 LEU A C 1
ATOM 729 O O . LEU A 1 94 ? 15.422 9.834 -11.528 1.00 76.06 94 LEU A O 1
ATOM 733 N N . PRO A 1 95 ? 15.005 11.977 -12.059 1.00 61.59 95 PRO A N 1
ATOM 734 C CA . PRO A 1 95 ? 15.630 11.940 -13.387 1.00 61.59 95 PRO A CA 1
ATOM 735 C C . PRO A 1 95 ? 17.102 11.491 -13.382 1.00 61.59 95 PRO A C 1
ATOM 737 O O . PRO A 1 95 ? 17.648 11.134 -14.423 1.00 61.59 95 PRO A O 1
ATOM 740 N N . PHE A 1 96 ? 17.746 11.492 -12.216 1.00 72.12 96 PHE A N 1
ATOM 741 C CA . PHE A 1 96 ? 19.116 11.024 -12.010 1.00 72.12 96 PHE A CA 1
ATOM 742 C C . PHE A 1 96 ? 19.216 9.536 -11.626 1.00 72.12 96 PHE A C 1
ATOM 744 O O . PHE A 1 96 ? 20.317 8.991 -11.595 1.00 72.12 96 PHE A O 1
ATOM 751 N N . ILE A 1 97 ? 18.096 8.858 -11.355 1.00 73.56 97 ILE A N 1
ATOM 752 C CA . ILE A 1 97 ? 18.040 7.429 -11.033 1.00 73.56 97 ILE A CA 1
ATOM 753 C C . ILE A 1 97 ? 17.621 6.656 -12.290 1.00 73.56 97 ILE A C 1
ATOM 755 O O . ILE A 1 97 ? 16.445 6.538 -12.616 1.00 73.56 97 ILE A O 1
ATOM 759 N N . GLN A 1 98 ? 18.599 6.115 -13.020 1.00 76.69 98 GLN A N 1
ATOM 760 C CA . GLN A 1 98 ? 18.351 5.280 -14.201 1.00 76.69 98 GLN A CA 1
ATOM 761 C C . GLN A 1 98 ? 18.393 3.797 -13.823 1.00 76.69 98 GLN A C 1
ATOM 763 O O . GLN A 1 98 ? 19.448 3.166 -13.831 1.00 76.69 98 GLN A O 1
ATOM 768 N N . LEU A 1 99 ? 17.235 3.231 -13.475 1.00 76.50 99 LEU A N 1
ATOM 769 C CA . LEU A 1 99 ? 17.110 1.802 -13.180 1.00 76.50 99 LEU A CA 1
ATOM 770 C C . LEU A 1 99 ? 16.769 1.004 -14.440 1.00 76.50 99 LEU A C 1
ATOM 772 O O . LEU A 1 99 ? 15.876 1.353 -15.215 1.00 76.50 99 LEU A O 1
ATOM 776 N N . THR A 1 100 ? 17.434 -0.137 -14.610 1.00 78.81 100 THR A N 1
ATOM 777 C CA . THR A 1 100 ? 17.020 -1.149 -15.592 1.00 78.81 100 THR A CA 1
ATOM 778 C C . THR A 1 100 ? 15.651 -1.738 -15.218 1.00 78.81 100 THR A C 1
ATOM 780 O O . THR A 1 100 ? 15.246 -1.707 -14.055 1.00 78.81 100 THR A O 1
ATOM 783 N N . SER A 1 101 ? 14.936 -2.347 -16.179 1.00 74.38 101 SER A N 1
ATOM 784 C CA . SER A 1 101 ? 13.633 -3.002 -15.923 1.00 74.38 101 SER A CA 1
ATOM 785 C C . SER A 1 101 ? 13.683 -4.002 -14.762 1.00 74.38 101 SER A C 1
ATOM 787 O O . SER A 1 101 ? 12.738 -4.103 -13.987 1.00 74.38 101 SER A O 1
ATOM 789 N N . VAL A 1 102 ? 14.795 -4.735 -14.655 1.00 76.88 102 VAL A N 1
ATOM 790 C CA . VAL A 1 102 ? 15.004 -5.771 -13.639 1.00 76.88 102 VAL A CA 1
ATOM 791 C C . VAL A 1 102 ? 15.211 -5.151 -12.260 1.00 76.88 102 VAL A C 1
ATOM 793 O O . VAL A 1 102 ? 14.616 -5.611 -11.291 1.00 76.88 102 VAL A O 1
ATOM 796 N N . GLN A 1 103 ? 16.012 -4.086 -12.170 1.00 79.88 103 GLN A N 1
ATOM 797 C CA . GLN A 1 103 ? 16.221 -3.370 -10.910 1.00 79.88 103 GLN A CA 1
ATOM 798 C C . GLN A 1 103 ? 14.930 -2.709 -10.426 1.00 79.88 103 GLN A C 1
ATOM 800 O O . GLN A 1 103 ? 14.611 -2.810 -9.248 1.00 79.88 103 GLN A O 1
ATOM 805 N N . TYR A 1 104 ? 14.160 -2.103 -11.334 1.00 77.62 104 TYR A N 1
ATOM 806 C CA . TYR A 1 104 ? 12.855 -1.532 -11.006 1.00 77.62 104 TYR A CA 1
ATOM 807 C C . TYR A 1 104 ? 11.905 -2.592 -10.433 1.00 77.62 104 TYR A C 1
ATOM 809 O O . TYR A 1 104 ? 11.353 -2.400 -9.355 1.00 77.62 104 TYR A O 1
ATOM 817 N N . TRP A 1 105 ? 11.778 -3.742 -11.104 1.00 78.38 105 TRP A N 1
ATOM 818 C CA . TRP A 1 105 ? 10.961 -4.859 -10.624 1.00 78.38 105 TRP A CA 1
ATOM 819 C C . TRP A 1 105 ? 11.412 -5.376 -9.251 1.00 78.38 105 TRP A C 1
ATOM 821 O O . TRP A 1 105 ? 10.582 -5.565 -8.362 1.00 78.38 105 TRP A O 1
ATOM 831 N N . TYR A 1 106 ? 12.723 -5.559 -9.055 1.00 81.62 106 TYR A N 1
ATOM 832 C CA . TYR A 1 106 ? 13.280 -6.006 -7.777 1.00 81.62 106 TYR A CA 1
ATOM 833 C C . TYR A 1 106 ? 12.972 -5.015 -6.652 1.00 81.62 106 TYR A C 1
ATOM 835 O O . TYR A 1 106 ? 12.523 -5.415 -5.580 1.00 81.62 106 TYR A O 1
ATOM 843 N N . CYS A 1 107 ? 13.152 -3.719 -6.913 1.00 79.94 107 CYS A N 1
ATOM 844 C CA . CYS A 1 107 ? 12.748 -2.669 -5.995 1.00 79.94 107 CYS A CA 1
ATOM 845 C C . CYS A 1 107 ? 11.259 -2.810 -5.656 1.00 79.94 107 CYS A C 1
ATOM 847 O O . CYS A 1 107 ? 10.932 -2.995 -4.489 1.00 79.94 107 CYS A O 1
ATOM 849 N N . THR A 1 108 ? 10.359 -2.825 -6.645 1.00 77.62 108 THR A N 1
ATOM 850 C CA . THR A 1 108 ? 8.911 -2.964 -6.407 1.00 77.62 108 THR A CA 1
ATOM 851 C C . THR A 1 108 ? 8.563 -4.169 -5.52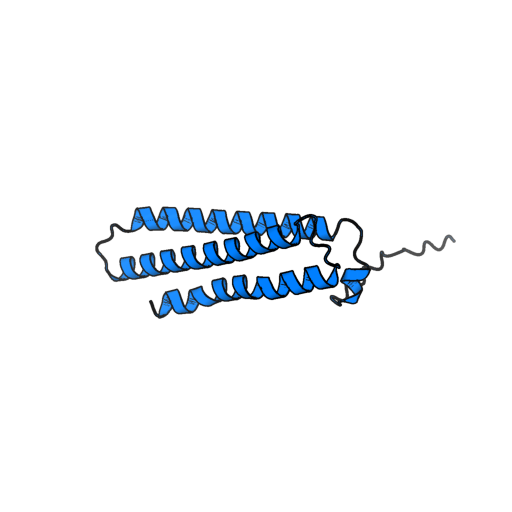3 1.00 77.62 108 THR A C 1
ATOM 853 O O . THR A 1 108 ? 7.718 -4.032 -4.640 1.00 77.62 108 THR A O 1
ATOM 856 N N . LEU A 1 109 ? 9.235 -5.315 -5.691 1.00 81.94 109 LEU A N 1
ATOM 857 C CA . LEU A 1 109 ? 9.044 -6.483 -4.824 1.00 81.94 109 LEU A CA 1
ATOM 858 C C . LEU A 1 109 ? 9.455 -6.229 -3.373 1.00 81.94 109 LEU A C 1
ATOM 860 O O . LEU A 1 109 ? 8.677 -6.515 -2.464 1.00 81.94 109 LEU A O 1
ATOM 864 N N . VAL A 1 110 ? 10.654 -5.684 -3.154 1.00 83.50 110 VAL A N 1
ATOM 865 C CA . VAL A 1 110 ? 11.147 -5.363 -1.806 1.00 83.50 110 VAL A CA 1
ATOM 866 C C . VAL A 1 110 ? 10.185 -4.405 -1.103 1.00 83.50 110 VAL A C 1
ATOM 868 O O . VAL A 1 110 ? 9.884 -4.598 0.072 1.00 83.50 110 VAL A O 1
ATOM 871 N N . TYR A 1 111 ? 9.627 -3.421 -1.814 1.00 76.44 111 TYR A N 1
ATOM 872 C CA . TYR A 1 111 ? 8.671 -2.489 -1.204 1.00 76.44 111 TYR A CA 1
ATOM 873 C C . TYR A 1 111 ? 7.280 -3.082 -1.004 1.00 76.44 111 TYR A C 1
ATOM 875 O O . TYR A 1 111 ? 6.621 -2.770 -0.010 1.00 76.44 111 TYR A O 1
ATOM 883 N N . GLY A 1 112 ? 6.863 -4.000 -1.878 1.00 80.12 112 GLY A N 1
ATOM 884 C CA . GLY A 1 112 ? 5.657 -4.801 -1.686 1.00 80.12 112 GLY A CA 1
ATOM 885 C C . GLY A 1 112 ? 5.655 -5.565 -0.356 1.00 80.12 112 GLY A C 1
ATOM 886 O O . GLY A 1 112 ? 4.593 -5.761 0.231 1.00 80.12 112 GLY A O 1
ATOM 887 N N . LEU A 1 113 ? 6.828 -5.917 0.191 1.00 85.12 113 LEU A N 1
ATOM 888 C CA . LEU A 1 113 ? 6.933 -6.534 1.518 1.00 85.12 113 LEU A CA 1
ATOM 889 C C . LEU A 1 113 ? 6.434 -5.619 2.642 1.00 85.12 113 LEU A C 1
ATOM 891 O O . LEU A 1 113 ? 5.797 -6.112 3.572 1.00 85.12 113 LEU A O 1
ATOM 895 N N . PHE A 1 114 ? 6.669 -4.306 2.571 1.00 83.25 114 PHE A N 1
ATOM 896 C CA . PHE A 1 114 ? 6.176 -3.372 3.592 1.00 83.25 114 PHE A CA 1
ATOM 897 C C . PHE A 1 114 ? 4.653 -3.245 3.542 1.00 83.25 114 PHE A C 1
ATOM 899 O O . PHE A 1 114 ? 4.010 -3.271 4.590 1.00 83.25 114 PHE A O 1
ATOM 906 N N . LEU A 1 115 ? 4.069 -3.191 2.340 1.00 83.94 115 LEU A N 1
ATOM 907 C CA . LEU A 1 115 ? 2.613 -3.213 2.162 1.00 83.94 115 LEU A CA 1
ATOM 908 C C . LEU A 1 115 ? 2.000 -4.516 2.688 1.00 83.94 115 LEU A C 1
ATOM 910 O O . LEU A 1 115 ? 1.025 -4.483 3.435 1.00 83.94 115 LEU A O 1
ATOM 914 N N . ASN A 1 116 ? 2.608 -5.660 2.372 1.00 87.44 116 ASN A N 1
ATOM 915 C CA . ASN A 1 116 ? 2.156 -6.957 2.874 1.00 87.44 116 ASN A CA 1
ATOM 916 C C . ASN A 1 116 ? 2.304 -7.073 4.394 1.00 87.44 116 ASN A C 1
ATOM 918 O O . ASN A 1 116 ? 1.435 -7.637 5.050 1.00 87.44 116 ASN A O 1
ATOM 922 N N . THR A 1 117 ? 3.366 -6.510 4.972 1.00 87.50 117 THR A N 1
ATOM 923 C CA . THR A 1 117 ? 3.554 -6.463 6.429 1.00 87.50 117 THR A CA 1
ATOM 924 C C . THR A 1 117 ? 2.488 -5.585 7.084 1.00 87.50 117 THR A C 1
ATOM 926 O O . THR A 1 117 ? 1.906 -5.980 8.093 1.00 87.50 117 THR A O 1
ATOM 929 N N . ALA A 1 118 ? 2.166 -4.430 6.491 1.00 86.69 118 ALA A N 1
ATOM 930 C CA . ALA A 1 118 ? 1.072 -3.577 6.954 1.00 86.69 118 ALA A CA 1
ATOM 931 C C . ALA A 1 118 ? -0.279 -4.314 6.897 1.00 86.69 118 ALA A C 1
ATOM 933 O O . ALA A 1 118 ? -1.027 -4.294 7.876 1.00 86.69 118 ALA A O 1
ATOM 934 N N . ALA A 1 119 ? -0.555 -5.048 5.816 1.00 86.31 119 ALA A N 1
ATOM 935 C CA . ALA A 1 119 ? -1.747 -5.887 5.701 1.00 86.31 119 ALA A CA 1
ATOM 936 C C . ALA A 1 119 ? -1.765 -7.030 6.735 1.00 86.31 119 ALA A C 1
ATOM 938 O O . ALA A 1 119 ? -2.779 -7.260 7.392 1.00 86.31 119 ALA A O 1
ATOM 939 N N . ALA A 1 120 ? -0.636 -7.712 6.945 1.00 89.81 120 ALA A N 1
ATOM 940 C CA . ALA A 1 120 ? -0.512 -8.793 7.920 1.00 89.81 120 ALA A CA 1
ATOM 941 C C . ALA A 1 120 ? -0.684 -8.300 9.366 1.00 89.81 120 ALA A C 1
ATOM 943 O O . ALA A 1 120 ? -1.194 -9.036 10.210 1.00 89.81 120 ALA A O 1
ATOM 944 N N . SER A 1 121 ? -0.318 -7.045 9.651 1.00 88.81 121 SER A N 1
ATOM 945 C CA . SER A 1 121 ? -0.444 -6.449 10.986 1.00 88.81 121 SER A CA 1
ATOM 946 C C . SER A 1 121 ? -1.896 -6.317 11.469 1.00 88.81 121 SER A C 1
ATOM 948 O O . SER A 1 121 ? -2.132 -6.252 12.674 1.00 88.81 121 SER A O 1
ATOM 950 N N . VAL A 1 122 ? -2.880 -6.365 10.559 1.00 89.88 122 VAL A N 1
ATOM 951 C CA . VAL A 1 122 ? -4.314 -6.288 10.882 1.00 89.88 122 VAL A CA 1
ATOM 952 C C . VAL A 1 122 ? -4.737 -7.365 11.879 1.00 89.88 122 VAL A C 1
ATOM 954 O O . VAL A 1 122 ? -5.455 -7.058 12.828 1.00 89.88 122 VAL A O 1
ATOM 957 N N . GLY A 1 123 ? -4.270 -8.605 11.704 1.00 86.81 123 GLY A N 1
ATOM 958 C CA . GLY A 1 123 ? -4.595 -9.710 12.612 1.00 86.81 123 GLY A CA 1
ATOM 959 C C . GLY A 1 123 ? -4.127 -9.430 14.045 1.00 86.81 123 GLY A C 1
ATOM 960 O O . GLY A 1 123 ? -4.963 -9.318 14.942 1.00 86.81 123 GLY A O 1
ATOM 961 N N . PRO A 1 124 ? -2.814 -9.251 14.276 1.00 88.50 124 PRO A N 1
ATOM 962 C CA . PRO A 1 124 ? -2.280 -8.893 15.586 1.00 88.50 124 PRO A CA 1
ATOM 963 C C . PRO A 1 124 ? -2.958 -7.671 16.217 1.00 88.50 124 PRO A C 1
ATOM 965 O O . PRO A 1 124 ? -3.293 -7.715 17.396 1.00 88.50 124 PRO A O 1
ATOM 968 N N . ILE A 1 125 ? -3.227 -6.609 15.450 1.00 89.00 125 ILE A N 1
ATOM 969 C CA . ILE A 1 125 ? -3.886 -5.406 15.983 1.00 89.00 125 ILE A CA 1
ATOM 970 C C . ILE A 1 125 ? -5.318 -5.705 16.437 1.00 89.00 125 ILE A C 1
ATOM 972 O O . ILE A 1 125 ? -5.762 -5.162 17.442 1.00 89.00 125 ILE A O 1
ATOM 976 N N . LEU A 1 126 ? -6.053 -6.559 15.726 1.00 86.19 126 LEU A N 1
ATOM 977 C CA . LEU A 1 126 ? -7.435 -6.871 16.083 1.00 86.19 126 LEU A CA 1
ATOM 978 C C . LEU A 1 126 ? -7.532 -7.759 17.336 1.00 86.19 126 LEU A C 1
ATOM 980 O O . LEU A 1 126 ? -8.457 -7.593 18.130 1.00 86.19 126 LEU A O 1
ATOM 984 N N . PHE A 1 127 ? -6.596 -8.698 17.511 1.00 84.06 127 PHE A N 1
ATOM 985 C CA . PHE A 1 127 ? -6.678 -9.726 18.557 1.00 84.06 127 PHE A CA 1
ATOM 986 C C . PHE A 1 127 ? -5.809 -9.461 19.796 1.00 84.06 127 PHE A C 1
ATOM 988 O O . PHE A 1 127 ? -6.122 -9.996 20.859 1.00 84.06 127 PHE A O 1
ATOM 995 N N . LEU A 1 128 ? -4.741 -8.660 19.689 1.00 84.25 128 LEU A N 1
ATOM 996 C CA . LEU A 1 128 ? -3.772 -8.435 20.776 1.00 84.25 128 LEU A CA 1
ATOM 997 C C . LEU A 1 128 ? -3.762 -7.007 21.338 1.00 84.25 128 LEU A C 1
ATOM 999 O O . LEU A 1 128 ? -3.179 -6.788 22.400 1.00 84.25 128 LEU A O 1
ATOM 1003 N N . ASN A 1 129 ? -4.371 -6.041 20.642 1.00 68.12 129 ASN A N 1
ATOM 1004 C CA . ASN A 1 129 ? -4.564 -4.682 21.167 1.00 68.12 129 ASN A CA 1
ATOM 1005 C C . ASN A 1 129 ? -5.568 -4.674 22.319 1.00 68.12 129 ASN A C 1
ATOM 1007 O O . ASN A 1 129 ? -6.221 -5.714 22.548 1.00 68.12 129 ASN A O 1
#

Organism: Meloidogyne hapla (NCBI:txid6305)